Protein AF-A0A943B7F2-F1 (afdb_monomer_lite)

pLDDT: mean 87.45, std 14.89, range [35.12, 98.0]

Structure (mmCIF, N/CA/C/O backbone):
data_AF-A0A943B7F2-F1
#
_entry.id   AF-A0A943B7F2-F1
#
loop_
_atom_site.group_PDB
_atom_site.id
_atom_site.type_symbol
_atom_site.label_atom_id
_atom_site.label_alt_id
_atom_site.label_comp_id
_atom_site.label_asym_id
_atom_site.label_entity_id
_atom_site.label_seq_id
_atom_site.pdbx_PDB_ins_code
_atom_site.Cartn_x
_atom_site.Cartn_y
_atom_site.Cartn_z
_atom_site.occupancy
_atom_site.B_iso_or_equiv
_atom_site.auth_seq_id
_atom_site.auth_comp_id
_atom_site.auth_asym_id
_atom_site.auth_atom_id
_atom_site.pdbx_PDB_model_num
ATOM 1 N N . MET A 1 1 ? -4.912 -34.210 16.217 1.00 39.53 1 MET A N 1
ATOM 2 C CA . MET A 1 1 ? -4.226 -32.974 15.779 1.00 39.53 1 MET A CA 1
ATOM 3 C C . MET A 1 1 ? -5.252 -31.860 15.703 1.00 39.53 1 MET A C 1
ATOM 5 O O . MET A 1 1 ? -6.204 -31.986 14.947 1.00 39.53 1 MET A O 1
ATOM 9 N N . LYS A 1 2 ? -5.129 -30.826 16.542 1.00 35.12 2 LYS A N 1
ATOM 10 C CA . LYS A 1 2 ? -5.982 -29.635 16.454 1.00 35.12 2 LYS A CA 1
ATOM 11 C C . LYS A 1 2 ? -5.461 -28.785 15.292 1.00 35.12 2 LYS A C 1
ATOM 13 O O . LYS A 1 2 ? -4.432 -28.142 15.447 1.00 35.12 2 LYS A O 1
ATOM 18 N N . HIS A 1 3 ? -6.132 -28.794 14.144 1.00 43.12 3 HIS A N 1
ATOM 19 C CA . HIS A 1 3 ? -5.959 -27.725 13.160 1.00 43.12 3 HIS A CA 1
ATOM 20 C C . HIS A 1 3 ? -6.768 -26.529 13.662 1.00 43.12 3 HIS A C 1
ATOM 22 O O . HIS A 1 3 ? -7.946 -26.385 13.341 1.00 43.12 3 HIS A O 1
ATOM 28 N N . SER A 1 4 ? -6.173 -25.714 14.536 1.00 46.19 4 SER A N 1
ATOM 29 C CA . SER A 1 4 ? -6.693 -24.370 14.765 1.00 46.19 4 SER A CA 1
ATOM 30 C C . SER A 1 4 ? -6.586 -23.632 13.438 1.00 46.19 4 SER A C 1
ATOM 32 O O . SER A 1 4 ? -5.484 -23.436 12.933 1.00 46.19 4 SER A O 1
ATOM 34 N N . GLY A 1 5 ? -7.728 -23.284 12.847 1.00 44.50 5 GLY A N 1
ATOM 35 C CA . GLY A 1 5 ? -7.781 -22.367 11.720 1.00 44.50 5 GLY A CA 1
ATOM 36 C C . GLY A 1 5 ? -7.256 -21.011 12.168 1.00 44.50 5 GLY A C 1
ATOM 37 O O . GLY A 1 5 ? -8.025 -20.163 12.616 1.00 44.50 5 GLY A O 1
ATOM 38 N N . GLU A 1 6 ? -5.944 -20.814 12.093 1.00 46.94 6 GLU A N 1
ATOM 39 C CA . GLU A 1 6 ? -5.376 -19.478 12.099 1.00 46.94 6 GLU A CA 1
ATOM 40 C C . GLU A 1 6 ? -5.903 -18.802 10.836 1.00 46.94 6 GLU A C 1
ATOM 42 O O . GLU A 1 6 ? -5.550 -19.169 9.715 1.00 46.94 6 GLU A O 1
ATOM 47 N N . LYS A 1 7 ? -6.819 -17.841 11.001 1.00 55.91 7 LYS A N 1
ATOM 48 C CA . LYS A 1 7 ? -7.064 -16.860 9.947 1.00 55.91 7 LYS A CA 1
ATOM 49 C C . LYS A 1 7 ? -5.698 -16.276 9.621 1.00 55.91 7 LYS A C 1
ATOM 51 O O . LYS A 1 7 ? -5.098 -15.646 10.488 1.00 55.91 7 LYS A O 1
ATOM 56 N N . ASN A 1 8 ? -5.202 -16.518 8.410 1.00 63.12 8 ASN A N 1
ATOM 57 C CA . ASN A 1 8 ? -3.990 -15.866 7.944 1.00 63.12 8 ASN A CA 1
ATOM 58 C C . ASN A 1 8 ? -4.187 -14.364 8.157 1.00 63.12 8 ASN A C 1
ATOM 60 O O . ASN A 1 8 ? -5.055 -13.750 7.540 1.00 63.12 8 ASN A O 1
ATOM 64 N N . ASN A 1 9 ? -3.406 -13.777 9.063 1.00 89.88 9 ASN A N 1
ATOM 65 C CA . ASN A 1 9 ? -3.455 -12.348 9.368 1.00 89.88 9 ASN A CA 1
ATOM 66 C C . ASN A 1 9 ? -2.829 -11.523 8.235 1.00 89.88 9 ASN A C 1
ATOM 68 O O . ASN A 1 9 ? -2.365 -10.417 8.471 1.00 89.88 9 ASN A O 1
ATOM 72 N N . PHE A 1 10 ? -2.752 -12.059 7.019 1.00 93.94 10 PHE A N 1
ATOM 73 C CA . PHE A 1 10 ? -2.187 -11.394 5.866 1.00 93.94 10 PHE A CA 1
ATOM 74 C C . PHE A 1 10 ? -2.883 -11.835 4.582 1.00 93.94 10 PHE A C 1
ATOM 76 O O . PHE A 1 10 ? -3.487 -12.907 4.517 1.00 93.94 10 PHE A O 1
ATOM 83 N N . PHE A 1 11 ? -2.740 -11.019 3.547 1.00 94.88 11 PHE A N 1
ATOM 84 C CA . PHE A 1 11 ? -3.055 -11.386 2.174 1.00 94.88 11 PHE A CA 1
ATOM 85 C C . PHE A 1 11 ? -1.994 -10.827 1.226 1.00 94.88 11 PHE A C 1
ATOM 87 O O . PHE A 1 11 ? -1.193 -9.965 1.600 1.00 94.88 11 PHE A O 1
ATOM 94 N N . GLU A 1 12 ? -1.982 -11.335 -0.001 1.00 94.75 12 GLU A N 1
ATOM 95 C CA . GLU A 1 12 ? -0.983 -10.996 -1.010 1.00 94.75 12 GLU A CA 1
ATOM 96 C C . GLU A 1 12 ? -1.648 -10.465 -2.275 1.00 94.75 12 GLU A C 1
ATOM 98 O O . GLU A 1 12 ? -2.736 -10.899 -2.655 1.00 94.75 12 GLU A O 1
ATOM 103 N N . VAL A 1 13 ? -0.982 -9.513 -2.923 1.00 94.75 13 VAL A N 1
ATOM 104 C CA . VAL A 1 13 ? -1.382 -8.945 -4.208 1.00 94.75 13 VAL A CA 1
ATOM 105 C C . VAL A 1 13 ? -0.262 -9.185 -5.204 1.00 94.75 13 VAL A C 1
ATOM 107 O O . VAL A 1 13 ? 0.862 -8.704 -5.034 1.00 94.75 13 VAL A O 1
ATOM 110 N N . PHE A 1 14 ? -0.607 -9.920 -6.256 1.00 92.88 14 PHE A N 1
ATOM 111 C CA . PHE A 1 14 ? 0.253 -10.201 -7.394 1.00 92.88 14 PHE A CA 1
ATOM 112 C C . PHE A 1 14 ? -0.152 -9.275 -8.536 1.00 92.88 14 PHE A C 1
ATOM 114 O O . PHE A 1 14 ? -1.311 -9.265 -8.949 1.00 92.88 14 PHE A O 1
ATOM 121 N N . LEU A 1 15 ? 0.798 -8.476 -9.013 1.00 91.62 15 LEU A N 1
ATOM 122 C CA . LEU A 1 15 ? 0.617 -7.627 -10.186 1.00 91.62 15 LEU A CA 1
ATOM 123 C C . LEU A 1 15 ? 1.112 -8.365 -11.435 1.00 91.62 15 LEU A C 1
ATOM 125 O O . LEU A 1 15 ? 1.892 -9.311 -11.337 1.00 91.62 15 LEU A O 1
ATOM 129 N N . GLU A 1 16 ? 0.659 -7.929 -12.610 1.00 89.31 16 GLU A N 1
ATOM 130 C CA . GLU A 1 16 ? 1.084 -8.515 -13.891 1.00 89.31 16 GLU A CA 1
ATOM 131 C C . GLU A 1 16 ? 2.597 -8.351 -14.125 1.00 89.31 16 GLU A C 1
ATOM 133 O O . GLU A 1 16 ? 3.264 -9.268 -14.612 1.00 89.31 16 GLU A O 1
ATOM 138 N N . ASP A 1 17 ? 3.150 -7.203 -13.719 1.00 85.38 17 ASP A N 1
ATOM 139 C CA . ASP A 1 17 ? 4.582 -6.920 -13.779 1.00 85.38 17 ASP A CA 1
ATOM 140 C C . ASP A 1 17 ? 5.338 -7.733 -12.719 1.00 85.38 17 ASP A C 1
ATOM 142 O O . ASP A 1 17 ? 5.170 -7.534 -11.516 1.00 85.38 17 ASP A O 1
ATOM 146 N N . ARG A 1 18 ? 6.223 -8.628 -13.173 1.00 79.88 18 ARG A N 1
ATOM 147 C CA . ARG A 1 18 ? 6.943 -9.579 -12.303 1.00 79.88 18 ARG A CA 1
ATOM 148 C C . ARG A 1 18 ? 8.095 -8.969 -11.501 1.00 79.88 18 ARG A C 1
ATOM 150 O O . ARG A 1 18 ? 8.569 -9.602 -10.558 1.00 79.88 18 ARG A O 1
ATOM 157 N N . LEU A 1 19 ? 8.568 -7.789 -11.903 1.00 85.69 19 LEU A N 1
ATOM 158 C CA . LEU A 1 19 ? 9.726 -7.121 -11.318 1.00 85.69 19 LEU A CA 1
ATOM 159 C C . LEU A 1 19 ? 9.438 -5.624 -11.167 1.00 85.69 19 LEU A C 1
ATOM 161 O O . LEU A 1 19 ? 9.431 -4.873 -12.141 1.00 85.69 19 LEU A O 1
ATOM 165 N N . ILE A 1 20 ? 9.203 -5.196 -9.933 1.00 88.75 20 ILE A N 1
ATOM 166 C CA . ILE A 1 20 ? 8.994 -3.806 -9.533 1.00 88.75 20 ILE A CA 1
ATOM 167 C C . ILE A 1 20 ? 9.985 -3.524 -8.392 1.00 88.75 20 ILE A C 1
ATOM 169 O O . ILE A 1 20 ? 9.632 -3.648 -7.215 1.00 88.75 20 ILE A O 1
ATOM 173 N N . PRO A 1 21 ? 11.245 -3.160 -8.713 1.00 85.38 21 PRO A N 1
ATOM 174 C CA . PRO A 1 21 ? 12.332 -3.065 -7.735 1.00 85.38 21 PRO A CA 1
ATOM 175 C C . PRO A 1 21 ? 12.010 -2.144 -6.558 1.00 85.38 21 PRO A C 1
ATOM 177 O O . PRO A 1 21 ? 12.331 -2.457 -5.411 1.00 85.38 21 PRO A O 1
ATOM 180 N N . ASP A 1 22 ? 11.324 -1.045 -6.850 1.00 92.31 22 ASP A N 1
ATOM 181 C CA . ASP A 1 22 ? 10.980 -0.018 -5.887 1.00 92.31 22 ASP A CA 1
ATOM 182 C C . ASP A 1 22 ? 9.750 -0.409 -5.039 1.00 92.31 22 ASP A C 1
ATOM 184 O O . ASP A 1 22 ? 8.652 -0.576 -5.586 1.00 92.31 22 ASP A O 1
ATOM 188 N N . PRO A 1 23 ? 9.899 -0.549 -3.708 1.00 93.44 23 PRO A N 1
ATOM 189 C CA . PRO A 1 23 ? 8.816 -0.993 -2.834 1.00 93.44 23 PRO A CA 1
ATOM 190 C C . PRO A 1 23 ? 7.656 0.006 -2.754 1.00 93.44 23 PRO A C 1
ATOM 192 O O . PRO A 1 23 ? 6.513 -0.420 -2.604 1.00 93.44 23 PRO A O 1
ATOM 195 N N . ASP A 1 24 ? 7.915 1.307 -2.897 1.00 94.75 24 ASP A N 1
ATOM 196 C CA . ASP A 1 24 ? 6.868 2.329 -2.842 1.00 94.75 24 ASP A CA 1
ATOM 197 C C . ASP A 1 24 ? 6.049 2.340 -4.141 1.00 94.75 24 ASP A C 1
ATOM 199 O O . ASP A 1 24 ? 4.829 2.512 -4.104 1.00 94.75 24 ASP A O 1
ATOM 203 N N . ILE A 1 25 ? 6.689 2.076 -5.290 1.00 95.19 25 ILE A N 1
ATOM 204 C CA . ILE A 1 25 ? 5.983 1.858 -6.567 1.00 95.19 25 ILE A CA 1
ATOM 205 C C . ILE A 1 25 ? 5.120 0.596 -6.495 1.00 95.19 25 ILE A C 1
ATOM 207 O O . ILE A 1 25 ? 3.956 0.623 -6.904 1.00 95.19 25 ILE A O 1
ATOM 211 N N . LEU A 1 26 ? 5.671 -0.506 -5.973 1.00 96.00 26 LEU A N 1
ATOM 212 C CA . LEU A 1 26 ? 4.930 -1.757 -5.805 1.00 96.00 26 LEU A CA 1
ATOM 213 C C . LEU A 1 26 ? 3.706 -1.552 -4.905 1.00 96.00 26 LEU A C 1
ATOM 215 O O . LEU A 1 26 ? 2.605 -1.965 -5.272 1.00 96.00 26 LEU A O 1
ATOM 219 N N . LEU A 1 27 ? 3.877 -0.871 -3.770 1.00 97.00 27 LEU A N 1
ATOM 220 C CA . LEU A 1 27 ? 2.780 -0.534 -2.870 1.00 97.00 27 LEU A CA 1
ATOM 221 C C . LEU A 1 27 ? 1.718 0.326 -3.566 1.00 97.00 27 LEU A C 1
ATOM 223 O O . LEU A 1 27 ? 0.546 -0.045 -3.559 1.00 97.00 27 LEU A O 1
ATOM 227 N N . GLY A 1 28 ? 2.106 1.439 -4.197 1.00 97.25 28 GLY A N 1
ATOM 228 C CA . GLY A 1 28 ? 1.163 2.336 -4.874 1.00 97.25 28 GLY A CA 1
ATOM 229 C C . GLY A 1 28 ? 0.332 1.616 -5.939 1.00 97.25 28 GLY A C 1
ATOM 230 O O . GLY A 1 28 ? -0.895 1.731 -5.967 1.00 97.25 28 GLY A O 1
ATOM 231 N N . ARG A 1 29 ? 0.972 0.780 -6.766 1.00 96.88 29 ARG A N 1
ATOM 232 C CA . ARG A 1 29 ? 0.278 -0.026 -7.785 1.00 96.88 29 ARG A CA 1
ATOM 233 C C . ARG A 1 29 ? -0.614 -1.109 -7.177 1.00 96.88 29 ARG A C 1
ATOM 235 O O . ARG A 1 29 ? -1.717 -1.315 -7.679 1.00 96.88 29 ARG A O 1
ATOM 242 N N . ALA A 1 30 ? -0.189 -1.763 -6.095 1.00 97.25 30 ALA A N 1
ATOM 243 C CA . ALA A 1 30 ? -1.008 -2.750 -5.391 1.00 97.25 30 ALA A CA 1
ATOM 244 C C . ALA A 1 30 ? -2.265 -2.116 -4.775 1.00 97.25 30 ALA A C 1
ATOM 246 O O . ALA A 1 30 ? -3.359 -2.662 -4.914 1.00 97.25 30 ALA A O 1
ATOM 247 N N . LEU A 1 31 ? -2.144 -0.936 -4.160 1.00 98.00 31 LEU A N 1
ATOM 248 C CA . LEU A 1 31 ? -3.301 -0.209 -3.637 1.00 98.00 31 LEU A CA 1
ATOM 249 C C . LEU A 1 31 ? -4.234 0.254 -4.762 1.00 98.00 31 LEU A C 1
ATOM 251 O O . LEU A 1 31 ? -5.447 0.099 -4.637 1.00 98.00 31 LEU A O 1
ATOM 255 N N . LYS A 1 32 ? -3.690 0.750 -5.881 1.00 97.88 32 LYS A N 1
ATOM 256 C CA . LYS A 1 32 ? -4.483 1.100 -7.070 1.00 97.88 32 LYS A CA 1
ATOM 257 C C . LYS A 1 32 ? -5.258 -0.103 -7.607 1.00 97.88 32 LYS A C 1
ATOM 259 O O . LYS A 1 32 ? -6.441 0.020 -7.912 1.00 97.88 32 LYS A O 1
ATOM 264 N N . TYR A 1 33 ? -4.614 -1.267 -7.692 1.00 97.31 33 TYR A N 1
ATOM 265 C CA . TYR A 1 33 ? -5.271 -2.514 -8.079 1.00 97.31 33 TYR A CA 1
ATOM 266 C C . TYR A 1 33 ? -6.439 -2.838 -7.137 1.00 97.31 33 TYR A C 1
ATOM 268 O O . TYR A 1 33 ? -7.566 -3.001 -7.599 1.00 97.31 33 TYR A O 1
ATOM 276 N N . LEU A 1 34 ? -6.210 -2.835 -5.820 1.00 98.00 34 LEU A N 1
ATOM 277 C CA . LEU A 1 34 ? -7.261 -3.088 -4.829 1.00 98.00 34 LEU A CA 1
ATOM 278 C C . LEU A 1 34 ? -8.417 -2.082 -4.948 1.00 98.00 34 LEU A C 1
ATOM 280 O O . LEU A 1 34 ? -9.581 -2.489 -4.980 1.00 98.00 34 LEU A O 1
ATOM 284 N N . LYS A 1 35 ? -8.112 -0.790 -5.098 1.00 97.81 35 LYS A N 1
ATOM 285 C CA . LYS A 1 35 ? -9.109 0.265 -5.329 1.00 97.81 35 LYS A CA 1
ATOM 286 C C . LYS A 1 35 ? -9.962 -0.023 -6.563 1.00 97.81 35 LYS A C 1
ATOM 288 O O . LYS A 1 35 ? -11.187 0.035 -6.490 1.00 97.81 35 LYS A O 1
ATOM 293 N N . ASN A 1 36 ? -9.328 -0.400 -7.674 1.00 97.44 36 ASN A N 1
ATOM 294 C CA . ASN A 1 36 ? -10.018 -0.746 -8.918 1.00 97.44 36 ASN A CA 1
ATOM 295 C C . ASN A 1 36 ? -10.900 -1.998 -8.781 1.00 97.44 36 ASN A C 1
ATOM 297 O O . ASN A 1 36 ? -11.880 -2.125 -9.509 1.00 97.44 36 ASN A O 1
ATOM 301 N N . THR A 1 37 ? -10.603 -2.895 -7.834 1.00 96.75 37 THR A N 1
ATOM 302 C CA . THR A 1 37 ? -11.474 -4.039 -7.498 1.00 96.75 37 THR A CA 1
ATOM 303 C C . THR A 1 37 ? -12.628 -3.688 -6.545 1.00 96.75 37 THR A C 1
ATOM 305 O O . THR A 1 37 ? -13.364 -4.576 -6.122 1.00 96.75 37 THR A O 1
ATOM 308 N N . GLY A 1 38 ? -12.805 -2.408 -6.198 1.00 97.44 38 GLY A N 1
ATOM 309 C CA . GLY A 1 38 ? -13.899 -1.916 -5.353 1.00 97.44 38 GLY A CA 1
ATOM 310 C C . GLY A 1 38 ? -13.581 -1.844 -3.856 1.00 97.44 38 GLY A C 1
ATOM 311 O O . GLY A 1 38 ? -14.466 -1.530 -3.062 1.00 97.44 38 GLY A O 1
ATOM 312 N N . ARG A 1 39 ? -12.333 -2.116 -3.458 1.00 97.75 39 ARG A N 1
ATOM 313 C CA . ARG A 1 39 ? -11.874 -2.025 -2.063 1.00 97.75 39 ARG A CA 1
ATOM 314 C C . ARG A 1 39 ? -11.701 -0.555 -1.666 1.00 97.75 39 ARG A C 1
ATOM 316 O O . ARG A 1 39 ? -11.216 0.251 -2.465 1.00 97.75 39 ARG A O 1
ATOM 323 N N . LYS A 1 40 ? -12.021 -0.194 -0.422 1.00 97.94 40 LYS A N 1
ATOM 324 C CA . LYS A 1 40 ? -11.687 1.137 0.117 1.00 97.94 40 LYS A CA 1
ATOM 325 C C . LYS A 1 40 ? -10.244 1.114 0.598 1.00 97.94 40 LYS A C 1
ATOM 327 O O . LYS A 1 40 ? -9.927 0.331 1.485 1.00 97.94 40 LYS A O 1
ATOM 332 N N . VAL A 1 41 ? -9.381 1.959 0.036 1.00 97.81 41 VAL A N 1
ATOM 333 C CA . VAL A 1 41 ? -7.955 1.985 0.391 1.00 97.81 41 VAL A CA 1
ATOM 334 C C . VAL A 1 41 ? -7.468 3.395 0.697 1.00 97.81 41 VAL A C 1
ATOM 336 O O . VAL A 1 41 ? -7.878 4.354 0.042 1.00 97.81 41 VAL A O 1
ATOM 339 N N . SER A 1 42 ? -6.559 3.522 1.660 1.00 95.62 42 SER A N 1
ATOM 340 C CA . SER A 1 42 ? -5.800 4.752 1.899 1.00 95.62 42 SER A CA 1
ATOM 341 C C . SER A 1 42 ? -4.448 4.459 2.549 1.00 95.62 42 SER A C 1
ATOM 343 O O . SER A 1 42 ? -4.271 3.457 3.242 1.00 95.62 42 SER A O 1
ATOM 345 N N . LEU A 1 43 ? -3.475 5.343 2.330 1.00 94.62 43 LEU A N 1
ATOM 346 C CA . LEU A 1 43 ? -2.223 5.338 3.081 1.00 94.62 43 LEU A CA 1
ATOM 347 C C . LEU A 1 43 ? -2.447 6.088 4.403 1.00 94.62 43 LEU A C 1
ATOM 349 O O . LEU A 1 43 ? -2.794 7.266 4.389 1.00 94.62 43 LEU A O 1
ATOM 353 N N . ILE A 1 44 ? -2.254 5.414 5.540 1.00 93.56 44 ILE A N 1
ATOM 354 C CA . ILE A 1 44 ? -2.366 6.043 6.868 1.00 93.56 44 ILE A CA 1
ATOM 355 C C . ILE A 1 44 ? -1.070 6.803 7.179 1.00 93.56 44 ILE A C 1
ATOM 357 O O . ILE A 1 44 ? -1.109 7.937 7.650 1.00 93.56 44 ILE A O 1
ATOM 361 N N . GLY A 1 45 ? 0.079 6.186 6.902 1.00 93.12 45 GLY A N 1
ATOM 362 C CA . GLY A 1 45 ? 1.397 6.761 7.161 1.00 93.12 45 GLY A CA 1
ATOM 363 C C . GLY A 1 45 ? 2.465 5.680 7.249 1.00 93.12 45 GLY A C 1
ATOM 364 O O . GLY A 1 45 ? 2.369 4.659 6.569 1.00 93.12 45 GLY A O 1
ATOM 365 N N . PHE A 1 46 ? 3.465 5.892 8.099 1.00 93.06 46 PHE A N 1
ATOM 366 C CA . PHE A 1 46 ? 4.554 4.945 8.328 1.00 93.06 46 PHE A CA 1
ATOM 367 C C . PHE A 1 46 ? 4.703 4.669 9.824 1.00 93.06 46 PHE A C 1
ATOM 369 O O . PHE A 1 46 ? 4.365 5.522 10.643 1.00 93.06 46 PHE A O 1
ATOM 376 N N . ASP A 1 47 ? 5.150 3.471 10.188 1.00 91.06 47 ASP A N 1
ATOM 377 C CA . ASP A 1 47 ? 5.473 3.144 11.577 1.00 91.06 47 ASP A CA 1
ATOM 378 C C . ASP A 1 47 ? 6.868 3.659 11.983 1.00 91.06 47 ASP A C 1
ATOM 380 O O . ASP A 1 47 ? 7.587 4.260 11.187 1.00 91.06 47 ASP A O 1
ATOM 384 N N . GLU A 1 48 ? 7.273 3.398 13.227 1.00 89.19 48 GLU A N 1
ATOM 385 C CA . GLU A 1 48 ? 8.594 3.769 13.769 1.00 89.19 48 GLU A CA 1
ATOM 386 C C . GLU A 1 48 ? 9.791 3.186 12.991 1.00 89.19 48 GLU A C 1
ATOM 388 O O . GLU A 1 48 ? 10.908 3.678 13.111 1.00 89.19 48 GLU A O 1
ATOM 393 N N . THR A 1 49 ? 9.563 2.151 12.177 1.00 89.00 49 THR A N 1
ATOM 394 C CA . THR A 1 49 ? 10.570 1.511 11.316 1.00 89.00 49 THR A CA 1
ATOM 395 C C . THR A 1 49 ? 10.489 1.990 9.866 1.00 89.00 49 THR A C 1
ATOM 397 O O . THR A 1 49 ? 11.109 1.401 8.982 1.00 89.00 49 THR A O 1
ATOM 400 N N . SER A 1 50 ? 9.727 3.057 9.598 1.00 88.69 50 SER A N 1
ATOM 401 C CA . SER A 1 50 ? 9.424 3.555 8.250 1.00 88.69 50 SER A CA 1
ATOM 402 C C . SER A 1 50 ? 8.662 2.555 7.365 1.00 88.69 50 SER A C 1
ATOM 404 O O . SER A 1 50 ? 8.640 2.701 6.134 1.00 88.69 50 SER A O 1
ATOM 406 N N . ALA A 1 51 ? 8.012 1.547 7.952 1.00 91.81 51 ALA A N 1
ATOM 407 C CA . ALA A 1 51 ? 7.192 0.600 7.209 1.00 91.81 51 ALA A CA 1
ATOM 408 C C . ALA A 1 51 ? 5.806 1.207 6.916 1.00 91.81 51 ALA A C 1
ATOM 410 O O . ALA A 1 51 ? 5.197 1.782 7.822 1.00 91.81 51 ALA A O 1
ATOM 411 N N . PRO A 1 52 ? 5.272 1.099 5.683 1.00 94.38 52 PRO A N 1
ATOM 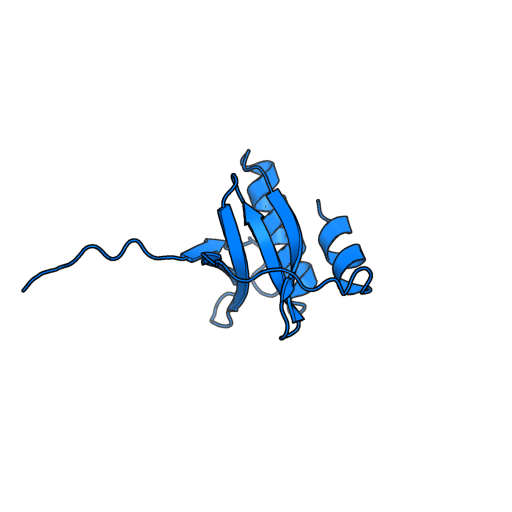412 C CA . PRO A 1 52 ? 3.996 1.724 5.347 1.00 94.38 52 PRO A CA 1
ATOM 413 C C . PRO A 1 52 ? 2.825 1.055 6.071 1.00 94.38 52 PRO A C 1
ATOM 415 O O . PRO A 1 52 ? 2.687 -0.172 6.043 1.00 94.38 52 PRO A O 1
ATOM 418 N N . ILE A 1 53 ? 1.954 1.873 6.658 1.00 95.31 53 ILE A N 1
ATOM 419 C CA . ILE A 1 53 ? 0.674 1.465 7.233 1.00 95.31 53 ILE A CA 1
ATOM 420 C C . ILE A 1 53 ? -0.445 1.973 6.326 1.00 95.31 53 ILE A C 1
ATOM 422 O O . ILE A 1 53 ? -0.537 3.166 6.031 1.00 95.31 53 ILE A O 1
ATOM 426 N N . VAL A 1 54 ? -1.330 1.070 5.923 1.00 96.31 54 VAL A N 1
ATOM 427 C CA . VAL A 1 54 ? -2.453 1.347 5.023 1.00 96.31 54 VAL A CA 1
ATOM 428 C C . VAL A 1 54 ? -3.771 0.919 5.653 1.00 96.31 54 VAL A C 1
ATOM 430 O O . VAL A 1 54 ? -3.813 -0.033 6.433 1.00 96.31 54 VAL A O 1
ATOM 433 N N . ASN A 1 55 ? -4.848 1.615 5.306 1.00 96.94 55 ASN A N 1
ATOM 434 C CA . ASN A 1 55 ? -6.207 1.174 5.576 1.00 96.94 55 ASN A CA 1
ATOM 435 C C . ASN A 1 55 ? -6.753 0.454 4.343 1.00 96.94 55 ASN A C 1
ATOM 437 O O . ASN A 1 55 ? -6.626 0.973 3.232 1.00 96.94 55 ASN A O 1
ATOM 441 N N . ILE A 1 56 ? -7.351 -0.719 4.537 1.00 97.50 56 ILE A N 1
ATOM 442 C CA . ILE A 1 56 ? -8.030 -1.490 3.496 1.00 97.50 56 ILE A CA 1
ATOM 443 C C . ILE A 1 56 ? -9.327 -2.026 4.105 1.00 97.50 56 ILE A C 1
ATOM 445 O O . ILE A 1 56 ? -9.283 -2.863 5.002 1.00 97.50 56 ILE A O 1
ATOM 449 N N . ASP A 1 57 ? -10.465 -1.517 3.634 1.00 96.75 57 ASP A N 1
ATOM 450 C CA . ASP A 1 57 ? -11.813 -1.784 4.164 1.00 96.75 57 ASP A CA 1
ATOM 451 C C . ASP A 1 57 ? -11.908 -1.658 5.688 1.00 96.75 57 ASP A C 1
ATOM 453 O O . ASP A 1 57 ? -12.324 -2.583 6.380 1.00 96.75 57 ASP A O 1
ATOM 457 N N . GLU A 1 58 ? -11.507 -0.497 6.212 1.00 95.31 58 GLU A N 1
ATOM 458 C CA . GLU A 1 58 ? -11.609 -0.157 7.640 1.00 95.31 58 GLU A CA 1
ATOM 459 C C . GLU A 1 58 ? -10.654 -0.961 8.543 1.00 95.31 58 GLU A C 1
ATOM 461 O O . GLU A 1 58 ? -10.569 -0.702 9.743 1.00 95.31 58 GLU A O 1
ATOM 466 N N . GLU A 1 59 ? -9.833 -1.844 7.971 1.00 96.00 59 GLU A N 1
ATOM 467 C CA . GLU A 1 59 ? -8.783 -2.574 8.673 1.00 96.00 59 GLU A CA 1
ATOM 468 C C . GLU A 1 59 ? -7.386 -2.031 8.343 1.00 96.00 59 GLU A C 1
ATOM 470 O O . GLU A 1 59 ? -7.101 -1.606 7.223 1.00 96.00 59 GLU A O 1
ATOM 4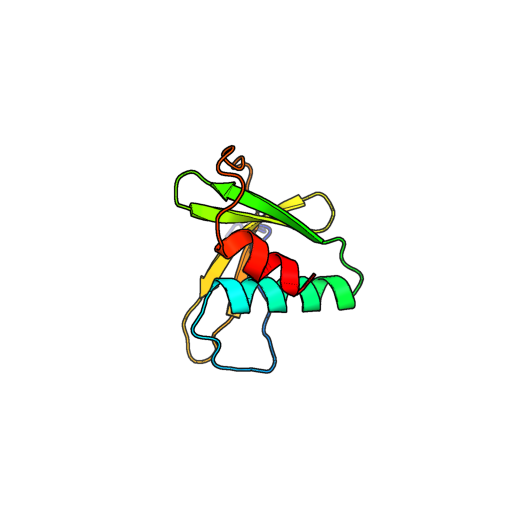75 N N . SER A 1 60 ? -6.492 -2.058 9.332 1.00 96.19 60 SER A N 1
ATOM 476 C CA . SER A 1 60 ? -5.116 -1.576 9.190 1.00 96.19 60 SER A CA 1
ATOM 477 C C . SER A 1 60 ? -4.154 -2.705 8.841 1.00 96.19 60 SER A C 1
ATOM 479 O O . SER A 1 60 ? -4.149 -3.761 9.482 1.00 96.19 60 SER A O 1
ATOM 481 N N . TYR A 1 61 ? -3.283 -2.446 7.870 1.00 97.31 61 TYR A N 1
ATOM 482 C CA . TYR A 1 61 ? -2.267 -3.379 7.398 1.00 97.31 61 TYR A CA 1
ATOM 483 C C . TYR A 1 61 ? -0.894 -2.713 7.325 1.00 97.31 61 TYR A C 1
ATOM 485 O O . TYR A 1 61 ? -0.783 -1.540 6.978 1.00 97.31 61 TYR A O 1
ATOM 493 N N . ILE A 1 62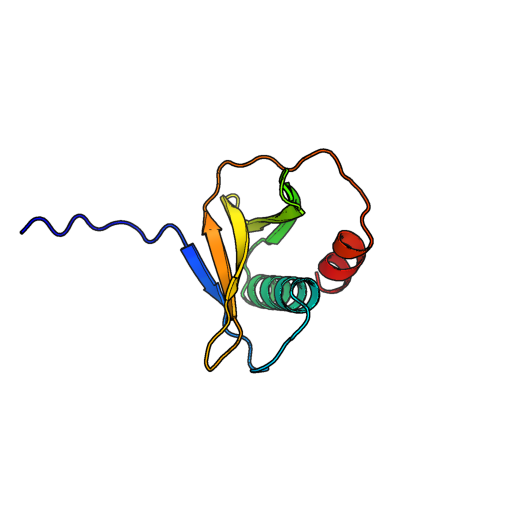 ? 0.153 -3.482 7.617 1.00 96.06 62 ILE A N 1
ATOM 494 C CA . ILE A 1 62 ? 1.541 -3.138 7.311 1.00 96.06 62 ILE A CA 1
ATOM 495 C C . ILE A 1 62 ? 1.931 -3.787 5.979 1.00 96.06 62 ILE A C 1
ATOM 497 O O . ILE A 1 62 ? 1.640 -4.965 5.739 1.00 96.06 62 ILE A O 1
ATOM 501 N N . PHE A 1 63 ? 2.574 -3.017 5.107 1.00 96.06 63 PHE A N 1
ATOM 502 C CA . PHE A 1 63 ? 3.044 -3.496 3.809 1.00 96.06 63 PHE A CA 1
ATOM 503 C C . PHE A 1 63 ? 4.458 -4.071 3.896 1.00 96.06 63 PHE A C 1
ATOM 505 O O . PHE A 1 63 ? 5.352 -3.464 4.484 1.00 96.06 63 PHE A O 1
ATOM 512 N N . HIS A 1 64 ? 4.671 -5.197 3.218 1.00 93.69 64 HIS A N 1
ATOM 513 C CA . HIS A 1 64 ? 5.990 -5.752 2.949 1.00 93.69 64 HIS A CA 1
ATOM 514 C C . HIS A 1 64 ? 6.102 -6.131 1.475 1.00 93.69 64 HIS A C 1
ATOM 516 O O . HIS A 1 64 ? 5.235 -6.818 0.928 1.00 93.69 64 HIS A O 1
ATOM 522 N N . LYS A 1 65 ? 7.214 -5.743 0.848 1.00 93.44 65 LYS A N 1
ATOM 523 C CA . LYS A 1 65 ? 7.622 -6.319 -0.431 1.00 93.44 65 LYS A CA 1
ATOM 524 C C . LYS A 1 65 ? 8.239 -7.691 -0.172 1.00 93.44 65 LYS A C 1
ATOM 526 O O . LYS A 1 65 ? 9.198 -7.795 0.592 1.00 93.44 65 LYS A O 1
ATOM 531 N N . TYR A 1 66 ? 7.713 -8.721 -0.823 1.00 89.25 66 TYR A N 1
ATOM 532 C CA . TYR A 1 66 ? 8.306 -10.053 -0.806 1.00 89.25 66 TYR A CA 1
ATOM 533 C C . TYR A 1 66 ? 9.043 -10.332 -2.111 1.00 89.25 66 TYR A C 1
ATOM 535 O O . TYR A 1 66 ? 8.572 -10.005 -3.203 1.00 89.25 66 TYR A O 1
ATOM 543 N N . PHE A 1 67 ? 10.215 -10.946 -1.966 1.00 79.94 67 PHE A N 1
ATOM 544 C CA . PHE A 1 67 ? 11.096 -11.326 -3.060 1.00 79.94 67 PHE A CA 1
ATOM 545 C C . PHE A 1 67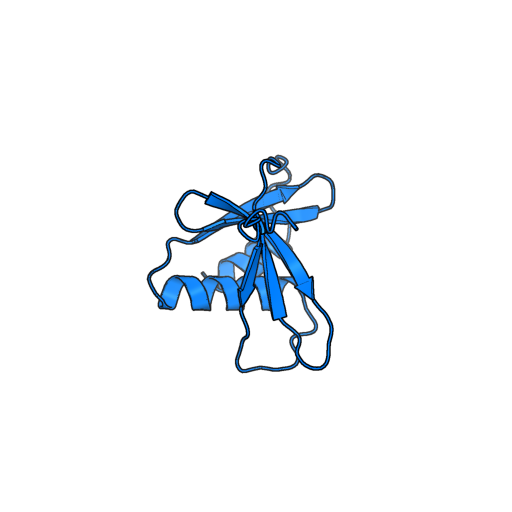 ? 11.013 -12.838 -3.274 1.00 79.94 67 PHE A C 1
ATOM 547 O O . PHE A 1 67 ? 11.081 -13.620 -2.326 1.00 79.94 67 PHE A O 1
ATOM 554 N N . GLY A 1 68 ? 10.867 -13.244 -4.528 1.00 70.69 68 GLY A N 1
ATOM 555 C CA . GLY A 1 68 ? 10.824 -14.634 -4.964 1.00 70.69 68 GLY A CA 1
ATOM 556 C C . GLY A 1 68 ? 10.980 -14.686 -6.479 1.00 70.69 68 GLY A C 1
ATOM 557 O O . GLY A 1 68 ? 11.503 -13.750 -7.077 1.00 70.69 68 GLY A O 1
ATOM 558 N N . ILE A 1 69 ? 10.470 -15.735 -7.127 1.00 74.69 69 ILE A N 1
ATOM 559 C CA . ILE A 1 69 ? 10.393 -15.769 -8.601 1.00 74.69 69 ILE A CA 1
ATOM 560 C C . ILE A 1 69 ? 9.491 -14.617 -9.117 1.00 74.69 69 ILE A C 1
ATOM 562 O O . ILE A 1 69 ? 9.632 -14.177 -10.254 1.00 74.69 69 ILE A O 1
ATOM 566 N N . TRP A 1 70 ? 8.561 -14.144 -8.275 1.00 80.38 70 TRP A N 1
ATOM 567 C CA . TRP A 1 70 ? 7.596 -13.083 -8.561 1.00 80.38 70 TRP A CA 1
ATOM 568 C C . TRP A 1 70 ? 7.602 -12.096 -7.391 1.00 80.38 70 TRP A C 1
ATOM 570 O O . TRP A 1 70 ? 7.307 -12.481 -6.252 1.00 80.38 70 TRP A O 1
ATOM 580 N N . GLU A 1 71 ? 7.944 -10.837 -7.655 1.00 88.38 71 GLU A N 1
ATOM 581 C CA . GLU A 1 71 ? 7.822 -9.786 -6.646 1.00 88.38 71 GLU A CA 1
ATOM 582 C C . GLU A 1 71 ? 6.343 -9.479 -6.396 1.00 88.38 71 GLU A C 1
ATOM 584 O O . GLU A 1 71 ? 5.561 -9.321 -7.334 1.00 88.38 71 GLU A O 1
ATOM 589 N N . HIS A 1 72 ? 5.943 -9.417 -5.129 1.00 93.00 72 HIS A N 1
ATOM 590 C CA . HIS A 1 72 ? 4.545 -9.199 -4.763 1.00 93.00 72 HIS A CA 1
ATOM 591 C C . HIS A 1 72 ? 4.412 -8.421 -3.455 1.00 93.00 72 HIS A C 1
ATOM 593 O O . HIS A 1 72 ? 5.342 -8.326 -2.644 1.00 93.00 72 HIS A O 1
ATOM 599 N N . ALA A 1 73 ? 3.233 -7.831 -3.278 1.00 95.56 73 ALA A N 1
ATOM 600 C CA . ALA A 1 73 ? 2.879 -7.056 -2.103 1.00 95.56 73 ALA A CA 1
ATOM 601 C C . ALA A 1 73 ? 2.203 -7.961 -1.072 1.00 95.56 73 ALA A C 1
ATOM 603 O O . ALA A 1 73 ? 1.168 -8.556 -1.373 1.00 95.56 73 ALA A O 1
ATOM 604 N N . ARG A 1 74 ? 2.739 -8.035 0.149 1.00 95.88 74 ARG A N 1
ATOM 605 C CA . ARG A 1 74 ? 2.066 -8.672 1.286 1.00 95.88 74 ARG A CA 1
ATOM 606 C C . ARG A 1 74 ? 1.545 -7.609 2.244 1.00 95.88 74 ARG A C 1
ATOM 608 O O . ARG A 1 74 ? 2.288 -6.722 2.663 1.00 95.88 74 ARG A O 1
ATOM 615 N N . PHE A 1 75 ? 0.283 -7.742 2.625 1.00 96.88 75 PHE A N 1
ATOM 616 C CA . PHE A 1 75 ? -0.389 -6.894 3.599 1.00 96.88 75 PHE A CA 1
ATOM 617 C C . PHE A 1 75 ? -0.680 -7.721 4.839 1.00 96.88 75 PHE A C 1
ATOM 619 O O . PHE A 1 75 ? -1.519 -8.616 4.792 1.00 96.88 75 PHE A O 1
ATOM 626 N N . THR A 1 76 ? -0.003 -7.424 5.945 1.00 96.50 76 THR A N 1
ATOM 627 C CA . THR A 1 76 ? -0.207 -8.113 7.226 1.00 96.50 76 THR A CA 1
ATOM 628 C C . THR A 1 76 ? -1.018 -7.219 8.149 1.00 96.50 76 THR A C 1
ATOM 630 O O . THR A 1 76 ? -0.670 -6.060 8.354 1.00 96.50 76 THR A O 1
ATOM 633 N N . LYS A 1 77 ? -2.113 -7.729 8.704 1.00 96.44 77 L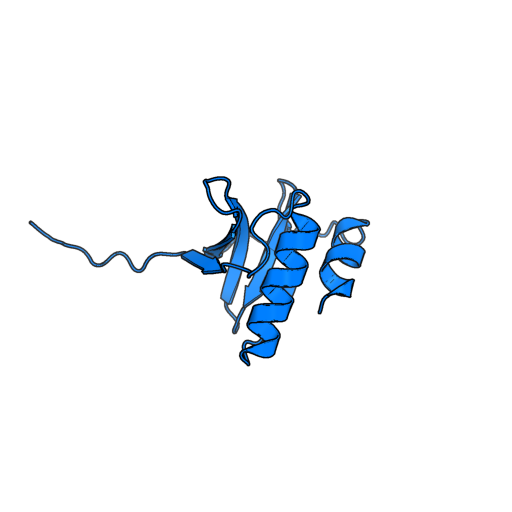YS A N 1
ATOM 634 C CA . LYS A 1 77 ? -2.982 -7.009 9.630 1.00 96.44 77 LYS A CA 1
ATOM 635 C C . LYS A 1 77 ? -2.172 -6.520 10.825 1.00 96.44 77 LYS A C 1
ATOM 637 O O . LYS A 1 77 ? -1.362 -7.262 11.380 1.00 96.44 77 LYS A O 1
ATOM 642 N N . THR A 1 78 ? -2.380 -5.270 11.215 1.00 93.69 78 THR A N 1
ATOM 643 C CA . THR A 1 78 ? -1.588 -4.619 12.258 1.00 93.69 78 THR A CA 1
ATOM 644 C C . THR A 1 78 ? -2.442 -3.717 13.137 1.00 93.69 78 THR A C 1
ATOM 646 O O . THR A 1 78 ? -3.438 -3.148 12.699 1.00 93.69 78 THR A O 1
ATOM 649 N N . ASN A 1 79 ? -2.023 -3.569 14.389 1.00 92.69 79 ASN A N 1
ATOM 650 C CA . ASN A 1 79 ? -2.510 -2.563 15.331 1.00 92.69 79 ASN A CA 1
ATOM 651 C C . ASN A 1 79 ? -1.473 -1.450 15.576 1.00 92.69 79 ASN A C 1
ATOM 653 O O . ASN A 1 79 ? -1.687 -0.594 16.437 1.00 92.69 79 ASN A O 1
ATOM 657 N N . LYS A 1 80 ? -0.350 -1.461 14.840 1.00 90.88 80 LYS A N 1
ATOM 658 C CA . LYS A 1 80 ? 0.641 -0.384 14.877 1.00 90.88 80 LYS A CA 1
ATOM 659 C C . LYS A 1 80 ? -0.005 0.935 14.457 1.00 90.88 80 LYS A C 1
ATOM 661 O O . LYS A 1 80 ? -0.868 0.973 13.580 1.00 90.88 80 LYS A O 1
ATOM 666 N N . LYS A 1 81 ? 0.438 2.020 15.085 1.00 89.12 81 LYS A N 1
ATOM 667 C CA . LYS A 1 81 ? 0.019 3.380 14.742 1.00 89.12 81 LYS A CA 1
ATOM 668 C C . LYS A 1 81 ? 1.043 3.998 13.803 1.00 89.12 81 LYS A C 1
ATOM 670 O O . LYS A 1 81 ? 2.237 3.752 13.956 1.00 89.12 81 LYS A O 1
ATOM 675 N N . ALA A 1 82 ? 0.566 4.805 12.862 1.00 87.06 82 ALA A N 1
ATOM 676 C CA . ALA A 1 82 ? 1.456 5.666 12.105 1.00 87.06 82 ALA A CA 1
ATOM 677 C C . ALA A 1 82 ? 2.064 6.716 13.041 1.00 87.06 82 ALA A C 1
ATOM 679 O O . ALA A 1 82 ? 1.381 7.239 13.928 1.00 87.06 82 ALA A O 1
ATOM 680 N N . THR A 1 83 ? 3.344 7.001 12.852 1.00 83.56 83 THR A N 1
ATOM 681 C CA . THR A 1 83 ? 4.000 8.141 13.481 1.00 83.56 83 THR A CA 1
ATOM 682 C C . THR A 1 83 ? 3.600 9.415 12.732 1.00 83.56 83 THR A C 1
ATOM 684 O O . THR A 1 83 ? 3.237 9.384 11.555 1.00 83.56 83 THR A O 1
ATOM 687 N N . ASN A 1 84 ? 3.668 10.565 13.408 1.00 65.75 84 ASN A N 1
ATOM 688 C CA . ASN A 1 84 ? 3.385 11.876 12.809 1.00 65.75 84 ASN A CA 1
ATOM 689 C C . ASN A 1 84 ? 4.488 12.345 11.836 1.00 65.75 84 ASN A C 1
ATOM 691 O O . ASN A 1 84 ? 4.581 13.539 11.555 1.00 65.75 84 ASN A O 1
ATOM 695 N N . GLU A 1 85 ? 5.330 11.447 11.313 1.00 61.94 85 GLU A N 1
ATOM 696 C CA . GLU A 1 85 ? 6.257 11.760 10.222 1.00 61.94 85 GLU A CA 1
ATOM 697 C C . GLU A 1 85 ? 5.473 11.893 8.912 1.00 61.94 85 GLU A C 1
ATOM 699 O O . GLU A 1 85 ? 5.448 11.046 8.017 1.00 61.94 85 GLU A O 1
ATOM 704 N N . THR A 1 86 ? 4.746 12.999 8.837 1.00 56.12 86 THR A N 1
ATOM 705 C CA . THR A 1 86 ? 4.045 13.482 7.660 1.00 56.12 86 THR A CA 1
ATOM 706 C C . THR A 1 86 ? 5.040 14.138 6.706 1.00 56.12 86 THR A C 1
ATOM 708 O O . THR A 1 86 ? 5.792 15.015 7.117 1.00 56.12 86 THR A O 1
ATOM 711 N N . SER A 1 87 ? 4.958 13.773 5.419 1.00 56.50 87 SER A N 1
ATOM 712 C CA . SER A 1 87 ? 5.626 14.389 4.249 1.00 56.50 87 SER A CA 1
ATOM 713 C C . SER A 1 87 ? 7.026 13.895 3.851 1.00 56.50 87 SER A C 1
ATOM 715 O O . SER A 1 87 ? 7.871 14.669 3.418 1.00 56.50 87 SER A O 1
ATOM 717 N N . SER A 1 88 ? 7.263 12.584 3.875 1.00 74.56 88 SER A N 1
ATOM 718 C CA . SER A 1 88 ? 8.359 12.021 3.077 1.00 74.56 88 SER A CA 1
ATOM 719 C C . SER A 1 88 ? 7.968 11.968 1.591 1.00 74.56 88 SER A C 1
ATOM 721 O O . SER A 1 88 ? 6.809 11.715 1.255 1.00 74.56 88 SER A O 1
ATOM 723 N N . GLU A 1 89 ? 8.927 12.161 0.681 1.00 88.12 89 GLU A N 1
ATOM 724 C CA . GLU A 1 89 ? 8.754 11.990 -0.778 1.00 88.12 89 GLU A CA 1
ATOM 725 C C . GLU A 1 89 ? 8.074 10.654 -1.133 1.00 88.12 89 GLU A C 1
ATOM 727 O O . GLU A 1 89 ? 7.314 10.555 -2.097 1.00 88.12 89 GLU A O 1
ATOM 732 N N . ARG A 1 90 ? 8.279 9.640 -0.285 1.00 91.19 90 ARG A N 1
ATOM 733 C CA . ARG A 1 90 ? 7.625 8.329 -0.342 1.00 91.19 90 ARG A CA 1
ATOM 734 C C . ARG A 1 90 ? 6.102 8.426 -0.290 1.00 91.19 90 ARG A C 1
ATOM 736 O O . ARG A 1 90 ? 5.433 7.773 -1.086 1.00 91.19 90 ARG A O 1
ATOM 743 N N . LYS A 1 91 ? 5.541 9.251 0.604 1.00 91.31 91 LYS A N 1
ATOM 744 C CA . LYS A 1 91 ? 4.087 9.458 0.711 1.00 91.31 91 LYS A CA 1
ATOM 745 C C . LYS A 1 91 ? 3.519 9.996 -0.601 1.00 91.31 91 LYS A C 1
ATOM 747 O O . LYS A 1 91 ? 2.619 9.379 -1.160 1.00 91.31 91 LYS A O 1
ATOM 752 N N . ILE A 1 92 ? 4.101 11.084 -1.113 1.00 91.75 92 ILE A N 1
ATOM 753 C CA . ILE A 1 92 ? 3.700 11.716 -2.383 1.00 91.75 92 ILE A CA 1
ATOM 754 C C . ILE A 1 92 ? 3.763 10.693 -3.520 1.00 91.75 92 ILE A C 1
ATOM 756 O O . ILE A 1 92 ? 2.837 10.570 -4.320 1.00 91.75 92 ILE A O 1
ATOM 760 N N . LYS A 1 93 ? 4.846 9.916 -3.564 1.00 94.31 93 LYS A N 1
ATOM 761 C CA . LYS A 1 93 ? 5.049 8.882 -4.571 1.00 94.31 93 LYS A CA 1
ATOM 762 C C . LYS A 1 93 ? 3.986 7.788 -4.511 1.00 94.31 93 LYS A C 1
ATOM 764 O O . LYS A 1 93 ? 3.437 7.452 -5.555 1.00 94.31 93 LYS A O 1
ATOM 769 N N . ILE A 1 94 ? 3.668 7.251 -3.334 1.00 95.06 94 ILE A N 1
ATOM 770 C CA . ILE A 1 94 ? 2.630 6.217 -3.174 1.00 95.06 94 ILE A CA 1
ATOM 771 C C . ILE A 1 94 ? 1.251 6.782 -3.534 1.00 95.06 94 ILE A C 1
ATOM 773 O O . ILE A 1 94 ? 0.513 6.163 -4.300 1.00 95.06 94 ILE A O 1
ATOM 777 N N . GLU A 1 95 ? 0.915 7.964 -3.018 1.00 93.12 95 GLU A N 1
ATOM 778 C CA . GLU A 1 95 ? -0.385 8.607 -3.241 1.00 93.12 95 GLU A CA 1
ATOM 779 C C . GLU A 1 95 ? -0.609 9.005 -4.703 1.00 93.12 95 GLU A C 1
ATOM 781 O O . GLU A 1 95 ? -1.751 9.023 -5.142 1.00 93.12 95 GLU A O 1
ATOM 786 N N . S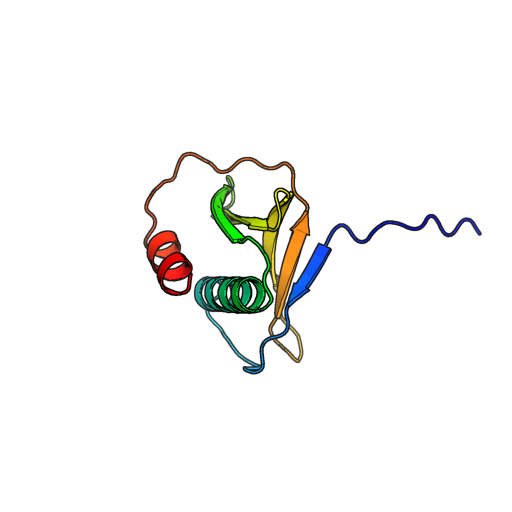ER A 1 96 ? 0.450 9.212 -5.496 1.00 95.25 96 SER A N 1
ATOM 787 C CA . SER A 1 96 ? 0.329 9.480 -6.940 1.00 95.25 96 SER A CA 1
ATOM 788 C C . SER A 1 96 ? -0.335 8.350 -7.747 1.00 95.25 96 SER A C 1
ATOM 790 O O . SER A 1 96 ? -0.717 8.555 -8.899 1.00 95.25 96 SER A O 1
ATOM 792 N N . TYR A 1 97 ? -0.492 7.159 -7.157 1.00 95.69 97 TYR A N 1
ATOM 793 C CA . TYR A 1 97 ? -1.183 6.023 -7.771 1.00 95.69 97 TYR A CA 1
ATOM 794 C C . TYR A 1 97 ? -2.654 5.891 -7.353 1.00 95.69 97 TYR A C 1
ATOM 796 O O . TYR A 1 97 ? -3.379 5.134 -8.008 1.00 95.69 97 TYR A O 1
ATOM 804 N N . LEU A 1 98 ? -3.075 6.558 -6.272 1.00 87.81 98 LEU A N 1
ATOM 805 C CA . LEU A 1 98 ? -4.403 6.414 -5.666 1.00 87.81 98 LEU A CA 1
ATOM 806 C C . LEU A 1 98 ? -5.426 7.329 -6.333 1.00 87.81 98 LEU A C 1
ATOM 808 O O . LEU A 1 98 ? -6.536 6.814 -6.601 1.00 87.81 98 LEU A O 1
#

Secondary structure (DSSP, 8-state):
--------SEEEE--S-S----HHHHHHHHHHHHHHTT--EEEEEE-TTS-EEEEETTEEEEEEEE-SSS-EEEEEE--PPPPS----HHHHHHHTT-

Radius of gyration: 13.86 Å; chains: 1; bounding box: 26×47×30 Å

Foldseek 3Di:
DDPPPPPQQKDKDADPDQDDPDQLLQLLVSQLVLVVVVWDKDFQAAAPVRFTWMDTNNFIWTWDFDDDSGTIIMTGTDPTHHDPPPDDPSRVSSVVSD

Sequence (98 aa):
MKHSGEKNNFFEVFLEDRLIPDPDILLGRALKYLKNTGRKVSLIGFDETSAPIVNIDEESYIFHKYFGIWEHARFTKTNKKATNETSSERKIKIESYL